Protein AF-A0A2V7X6M7-F1 (afdb_monomer)

Foldseek 3Di:
DDPVVVVCCVPDPVCRVCVPPQDDLDLVSVQVVLLVCVVVVDPDDDDDDPDPDCPVVCVSCVPRHVVPNDPPPPD

Mean predicted aligned error: 5.39 Å

Solvent-accessible surface area (backbone atoms only — not comparable to full-atom values): 4935 Å² total; per-residue (Å²): 134,54,73,68,57,55,50,47,59,72,76,50,53,67,69,68,72,51,62,85,49,79,78,83,88,59,44,64,56,48,39,50,53,55,49,51,45,43,72,73,67,50,90,76,89,83,90,83,76,92,58,94,65,56,65,69,54,52,51,46,38,62,70,61,24,58,80,68,57,76,78,76,65,84,128

Sequence (75 aa):
MRPIEREANSEIPLEQVYGDWPVGTDANVHLKTVNELFESGTTIVNIHSGQPDLQPVIEFYGREVLPKVRMKAAA

Radius of gyration: 15.61 Å; Cα contacts (8 Å, |Δi|>4): 34; chains: 1; bounding box: 37×18×41 Å

Secondary structure (DSSP, 8-state):
--HHHHHHHHHS-HHHHSTTS--SS-HHHHHHHHHHHHHTT-S--------S--HHHHHHIIIIIGGGS------

pLDDT: mean 89.32, std 12.19, range [37.12, 97.88]

Structure (mmCIF, N/CA/C/O backbone):
data_AF-A0A2V7X6M7-F1
#
_entry.id   AF-A0A2V7X6M7-F1
#
loop_
_atom_site.group_PDB
_atom_site.id
_atom_site.type_symbol
_atom_site.label_atom_id
_atom_site.label_alt_id
_atom_site.label_comp_id
_atom_site.label_asym_id
_atom_site.label_entity_id
_atom_site.label_seq_id
_atom_site.pdbx_PDB_ins_code
_atom_site.Cartn_x
_atom_site.Cartn_y
_atom_site.Cartn_z
_atom_site.occupancy
_atom_site.B_iso_or_equiv
_atom_site.auth_seq_id
_atom_site.auth_comp_id
_atom_site.auth_asym_id
_atom_site.auth_atom_id
_atom_site.pdbx_PDB_model_num
ATOM 1 N N . MET A 1 1 ? 18.271 -9.375 -21.814 1.00 72.75 1 MET A N 1
ATOM 2 C CA . MET A 1 1 ? 16.872 -8.911 -21.776 1.00 72.75 1 MET A CA 1
ATOM 3 C C . MET A 1 1 ? 16.034 -9.819 -22.656 1.00 72.75 1 MET A C 1
ATOM 5 O O . MET A 1 1 ? 16.415 -10.062 -23.799 1.00 72.75 1 MET A O 1
ATOM 9 N N . ARG A 1 2 ? 14.962 -10.386 -22.106 1.00 92.75 2 ARG A N 1
ATOM 10 C CA . ARG A 1 2 ? 14.044 -11.292 -22.811 1.00 92.75 2 ARG A CA 1
ATOM 11 C C . ARG A 1 2 ? 13.174 -10.490 -23.796 1.00 92.75 2 ARG A C 1
ATOM 13 O O . ARG A 1 2 ? 12.914 -9.320 -23.522 1.00 92.75 2 ARG A O 1
ATOM 20 N N . PRO A 1 3 ? 12.691 -11.076 -24.910 1.00 94.19 3 PRO A N 1
ATOM 21 C CA . PRO A 1 3 ? 11.820 -10.366 -25.852 1.00 94.19 3 PRO A CA 1
ATOM 22 C C . PRO A 1 3 ? 10.602 -9.710 -25.188 1.00 94.19 3 PRO A C 1
ATOM 24 O O . PRO A 1 3 ? 10.335 -8.548 -25.466 1.00 94.19 3 PRO A O 1
ATOM 27 N N . ILE A 1 4 ? 9.977 -10.407 -24.234 1.00 91.19 4 ILE A N 1
ATOM 28 C CA . ILE A 1 4 ? 8.827 -9.909 -23.466 1.00 91.19 4 ILE A CA 1
ATOM 29 C C . ILE A 1 4 ? 9.156 -8.692 -22.584 1.00 91.19 4 ILE A C 1
ATOM 31 O O . ILE A 1 4 ? 8.348 -7.784 -22.465 1.00 91.19 4 ILE A O 1
ATOM 35 N N . GLU A 1 5 ? 10.357 -8.627 -21.997 1.00 87.81 5 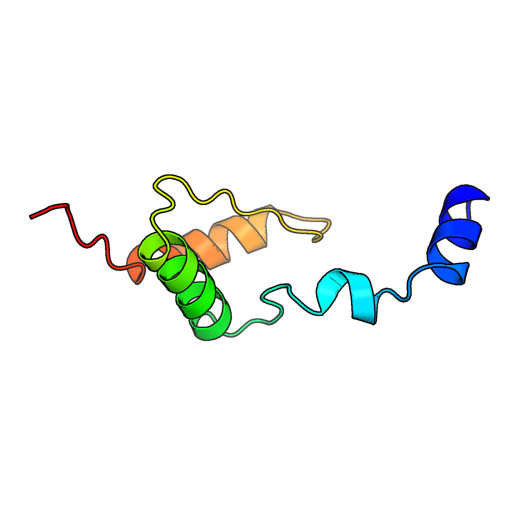GLU A N 1
ATOM 36 C CA . GLU A 1 5 ? 10.780 -7.469 -21.188 1.00 87.81 5 GLU A CA 1
ATOM 37 C C . GLU A 1 5 ? 11.000 -6.235 -22.063 1.00 87.81 5 GLU A C 1
ATOM 39 O O . GLU A 1 5 ? 10.710 -5.115 -21.657 1.00 87.81 5 GLU A O 1
ATOM 44 N N . ARG A 1 6 ? 11.537 -6.434 -23.272 1.00 89.38 6 ARG A N 1
ATOM 45 C CA . ARG A 1 6 ? 11.771 -5.346 -24.225 1.00 89.38 6 ARG A CA 1
ATOM 46 C C . ARG A 1 6 ? 10.458 -4.765 -24.746 1.00 89.38 6 ARG A C 1
ATOM 48 O O . ARG A 1 6 ? 10.368 -3.553 -24.878 1.00 89.38 6 ARG A O 1
ATOM 55 N N . GLU A 1 7 ? 9.485 -5.622 -25.041 1.00 91.56 7 GLU A N 1
ATOM 56 C CA . GLU A 1 7 ? 8.138 -5.220 -25.460 1.00 91.56 7 GLU A CA 1
ATOM 57 C C . GLU A 1 7 ? 7.429 -4.449 -24.342 1.00 91.56 7 GLU A C 1
ATOM 59 O O . GLU A 1 7 ? 7.061 -3.295 -24.550 1.00 91.56 7 GLU A O 1
ATOM 64 N N . ALA A 1 8 ? 7.395 -5.000 -23.123 1.00 89.62 8 ALA A N 1
ATOM 65 C CA . ALA A 1 8 ? 6.815 -4.327 -21.959 1.00 89.62 8 ALA A CA 1
ATOM 66 C C . ALA A 1 8 ? 7.416 -2.928 -21.726 1.00 89.62 8 ALA A C 1
ATOM 68 O O . ALA A 1 8 ? 6.678 -1.958 -21.577 1.00 89.62 8 ALA A O 1
ATOM 69 N N . ASN A 1 9 ? 8.748 -2.799 -21.789 1.00 86.94 9 ASN A N 1
ATOM 70 C CA . ASN A 1 9 ? 9.429 -1.511 -21.617 1.00 86.94 9 ASN A CA 1
ATOM 71 C C . ASN A 1 9 ? 9.180 -0.514 -22.762 1.00 86.94 9 ASN A C 1
ATOM 73 O O . ASN A 1 9 ? 9.419 0.677 -22.580 1.00 86.94 9 ASN A O 1
ATOM 77 N N . SER A 1 10 ? 8.766 -0.983 -23.944 1.00 90.19 10 SER A N 1
ATOM 78 C CA . SER A 1 10 ? 8.417 -0.110 -25.072 1.00 90.19 10 SER A CA 1
ATOM 79 C C . SER A 1 10 ? 6.972 0.386 -25.026 1.00 90.19 10 SER A C 1
ATOM 81 O O . SER A 1 10 ? 6.671 1.413 -25.630 1.00 90.19 10 SER A O 1
ATOM 83 N N . GLU A 1 11 ? 6.100 -0.320 -24.305 1.00 91.88 11 GLU A N 1
ATOM 84 C CA . GLU A 1 11 ? 4.674 -0.005 -24.210 1.00 91.88 11 GLU A CA 1
ATOM 85 C C . GLU A 1 11 ? 4.329 0.789 -22.949 1.00 91.88 11 GLU A C 1
ATOM 87 O O . GLU A 1 11 ? 3.592 1.771 -23.028 1.00 91.88 11 GLU A O 1
ATOM 92 N N . ILE A 1 12 ? 4.857 0.379 -21.789 1.00 87.56 12 ILE A N 1
ATOM 93 C CA . ILE A 1 12 ? 4.502 0.952 -20.487 1.00 87.56 12 ILE A CA 1
ATOM 94 C C . ILE A 1 12 ? 5.785 1.310 -19.720 1.00 87.56 12 ILE A C 1
ATOM 96 O O . ILE A 1 12 ? 6.501 0.413 -19.267 1.00 87.56 12 ILE A O 1
ATOM 100 N N . PRO A 1 13 ? 6.089 2.610 -19.535 1.00 88.56 13 PRO A N 1
ATOM 101 C CA . PRO A 1 13 ? 7.183 3.045 -18.671 1.00 88.56 13 PRO A CA 1
ATOM 102 C C . PRO A 1 13 ? 6.987 2.550 -17.234 1.00 88.56 13 PRO A C 1
ATOM 104 O O . PRO A 1 13 ? 5.863 2.531 -16.727 1.00 88.56 13 PRO A O 1
ATOM 107 N N . LEU A 1 14 ? 8.072 2.192 -16.541 1.00 84.94 14 LEU A N 1
ATOM 108 C CA . LEU A 1 14 ? 7.988 1.706 -15.156 1.00 84.94 14 LEU A CA 1
ATOM 109 C C . LEU A 1 14 ? 7.345 2.745 -14.231 1.00 84.94 14 LEU A C 1
ATOM 111 O O . LEU A 1 14 ? 6.567 2.385 -13.352 1.00 84.94 14 LEU A O 1
ATOM 115 N N . GLU A 1 15 ? 7.600 4.026 -14.488 1.00 86.75 15 GLU A N 1
ATOM 116 C CA . GLU A 1 15 ? 7.013 5.167 -13.787 1.00 86.75 15 GLU A CA 1
ATOM 117 C C . GLU A 1 15 ? 5.485 5.145 -13.821 1.00 86.75 15 GLU A C 1
ATOM 119 O O . GLU A 1 15 ? 4.838 5.533 -12.851 1.00 86.75 15 GLU A O 1
ATOM 124 N N . GLN A 1 16 ? 4.908 4.665 -14.923 1.00 87.50 16 GLN A N 1
ATOM 125 C CA . GLN A 1 16 ? 3.467 4.504 -15.062 1.00 87.50 16 GLN A CA 1
ATOM 126 C C . GLN A 1 16 ? 2.961 3.275 -14.298 1.00 87.50 16 GLN A C 1
ATOM 128 O O . GLN A 1 16 ? 1.861 3.311 -13.758 1.00 87.50 16 GLN A O 1
ATOM 133 N N . VAL A 1 17 ? 3.759 2.205 -14.209 1.00 85.75 17 VAL A N 1
ATOM 134 C CA . VAL A 1 17 ? 3.395 0.983 -13.472 1.00 85.75 17 VAL A CA 1
ATOM 135 C C . VAL A 1 17 ? 3.276 1.252 -11.973 1.00 85.75 17 VAL A C 1
ATOM 137 O O . VAL A 1 17 ? 2.288 0.856 -11.361 1.00 85.75 17 VAL A O 1
ATOM 140 N N . TYR A 1 18 ? 4.268 1.922 -11.379 1.00 86.00 18 TYR A N 1
ATOM 141 C CA . TYR A 1 18 ? 4.273 2.205 -9.940 1.00 86.00 18 TYR A CA 1
ATOM 142 C C . TYR A 1 18 ? 3.693 3.577 -9.573 1.00 86.00 18 TYR A C 1
ATOM 144 O O . TYR A 1 18 ? 3.725 3.943 -8.400 1.00 86.00 18 TYR A O 1
ATOM 152 N N . GLY A 1 19 ? 3.178 4.344 -10.540 1.00 87.56 19 GLY A N 1
ATOM 153 C CA . GLY A 1 19 ? 2.691 5.711 -10.319 1.00 87.56 19 GLY A CA 1
ATOM 154 C C . GLY A 1 19 ? 1.577 5.806 -9.272 1.00 87.56 19 GLY A C 1
ATOM 155 O O . GLY A 1 19 ? 1.558 6.745 -8.482 1.00 87.56 19 GLY A O 1
ATOM 156 N N . ASP A 1 20 ? 0.717 4.787 -9.214 1.00 84.94 20 ASP A N 1
ATOM 157 C CA . ASP A 1 20 ? -0.385 4.697 -8.248 1.00 84.94 20 ASP A CA 1
ATOM 158 C C . ASP A 1 20 ? -0.032 3.858 -7.009 1.00 84.94 20 ASP A C 1
ATOM 160 O O . ASP A 1 20 ? -0.883 3.587 -6.158 1.00 84.94 20 ASP A O 1
ATOM 164 N N . TRP A 1 21 ? 1.212 3.385 -6.901 1.00 91.88 21 TRP A N 1
ATOM 165 C CA . TRP A 1 21 ? 1.624 2.534 -5.793 1.00 91.88 21 TRP A CA 1
ATOM 166 C C . TRP A 1 21 ? 2.141 3.385 -4.630 1.00 91.88 21 TRP A C 1
ATOM 168 O O . TRP A 1 21 ? 2.861 4.364 -4.838 1.00 91.88 21 TRP A O 1
ATOM 178 N N . PRO A 1 22 ? 1.865 2.996 -3.375 1.00 92.94 22 PRO A N 1
ATOM 179 C CA . PRO A 1 22 ? 2.585 3.549 -2.240 1.00 92.94 22 PRO A CA 1
ATOM 180 C C . PRO A 1 22 ? 4.046 3.079 -2.288 1.00 92.94 22 PRO A C 1
ATOM 182 O O . PRO A 1 22 ? 4.350 1.922 -1.992 1.00 92.94 22 PRO A O 1
ATOM 185 N N . VAL A 1 23 ? 4.953 3.982 -2.669 1.00 92.12 23 VAL A N 1
ATOM 186 C CA . VAL A 1 23 ? 6.398 3.728 -2.769 1.00 92.12 23 VAL A CA 1
ATOM 187 C C . VAL A 1 23 ? 7.158 4.628 -1.796 1.00 92.12 23 VAL A C 1
ATOM 189 O O . VAL A 1 23 ? 6.906 5.828 -1.716 1.00 92.12 23 VAL A O 1
ATOM 192 N N . GLY A 1 24 ? 8.127 4.058 -1.080 1.00 90.94 24 GLY A N 1
ATOM 193 C CA . GLY A 1 24 ? 9.028 4.793 -0.193 1.00 90.94 24 GLY A CA 1
ATOM 194 C C . GLY A 1 24 ? 9.337 4.034 1.094 1.00 90.94 24 GLY A C 1
ATOM 195 O O . GLY A 1 24 ? 8.972 2.874 1.252 1.00 90.94 24 GLY A O 1
ATOM 196 N N . THR A 1 25 ? 10.039 4.698 2.012 1.00 92.62 25 THR A N 1
ATOM 197 C CA . THR A 1 25 ? 10.363 4.178 3.354 1.00 92.62 25 THR A CA 1
ATOM 198 C C . THR A 1 25 ? 9.580 4.877 4.468 1.00 92.62 25 THR A C 1
ATOM 200 O O . THR A 1 25 ? 9.691 4.494 5.632 1.00 92.62 25 THR A O 1
ATOM 203 N N . ASP A 1 26 ? 8.775 5.891 4.134 1.00 95.94 26 ASP A N 1
ATOM 204 C CA . ASP A 1 26 ? 7.886 6.554 5.086 1.00 95.94 26 ASP A CA 1
ATOM 205 C C . ASP A 1 26 ? 6.615 5.724 5.291 1.00 95.94 26 ASP A C 1
ATOM 207 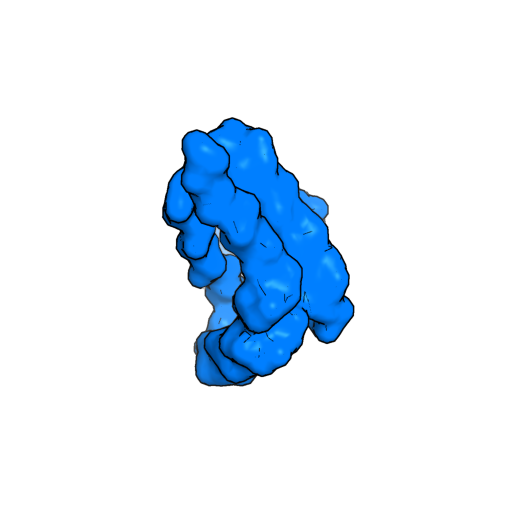O O . ASP A 1 26 ? 5.753 5.628 4.415 1.00 95.94 26 ASP A O 1
ATOM 211 N N . ALA A 1 27 ? 6.470 5.162 6.491 1.00 95.81 27 ALA A N 1
ATOM 212 C CA . ALA A 1 27 ? 5.308 4.372 6.879 1.00 95.81 27 ALA A CA 1
ATOM 213 C C . ALA A 1 27 ? 3.975 5.125 6.737 1.00 95.81 27 ALA A C 1
ATOM 215 O O . ALA A 1 27 ? 2.946 4.481 6.535 1.00 95.81 27 ALA A O 1
ATOM 216 N N . ASN A 1 28 ? 3.966 6.461 6.799 1.00 95.94 28 ASN A N 1
ATOM 217 C CA . ASN A 1 28 ? 2.739 7.246 6.659 1.00 95.94 28 ASN A CA 1
ATOM 218 C C . ASN A 1 28 ? 2.145 7.174 5.246 1.00 95.94 28 ASN A C 1
ATOM 220 O O . ASN A 1 28 ? 0.922 7.193 5.109 1.00 95.94 28 ASN A O 1
ATOM 224 N N . VAL A 1 29 ? 2.978 7.028 4.208 1.00 95.88 29 VAL A N 1
ATOM 225 C CA . VAL A 1 29 ? 2.522 6.848 2.816 1.00 95.88 29 VAL A CA 1
ATOM 226 C C . VAL A 1 29 ? 1.725 5.546 2.683 1.00 95.88 29 VAL A C 1
ATOM 228 O O . VAL A 1 29 ? 0.621 5.522 2.131 1.00 95.88 29 VAL A O 1
ATOM 231 N N . HIS A 1 30 ? 2.249 4.470 3.270 1.00 95.94 30 HIS A N 1
ATOM 232 C CA . HIS A 1 30 ? 1.594 3.163 3.287 1.00 95.94 30 HIS A CA 1
ATOM 233 C C . HIS A 1 30 ? 0.342 3.172 4.171 1.00 95.94 30 HIS A C 1
ATOM 235 O O . HIS A 1 30 ? -0.706 2.678 3.761 1.00 95.94 30 HIS A O 1
ATOM 241 N N . LEU A 1 31 ? 0.427 3.773 5.362 1.00 95.19 31 LEU A N 1
ATOM 242 C CA . LEU A 1 31 ? -0.688 3.865 6.303 1.00 95.19 31 LEU A CA 1
ATOM 243 C C . LEU A 1 31 ? -1.882 4.615 5.705 1.00 95.19 31 LEU A C 1
ATOM 245 O O . LEU A 1 31 ? -3.015 4.161 5.848 1.00 95.19 31 LEU A O 1
ATOM 249 N N . LYS A 1 32 ? -1.631 5.742 5.028 1.00 94.75 32 LYS A N 1
ATOM 250 C CA . LYS A 1 32 ? -2.666 6.511 4.333 1.00 94.75 32 LYS A CA 1
ATOM 251 C C . LYS A 1 32 ? -3.405 5.631 3.323 1.00 94.75 32 LYS A C 1
ATOM 253 O O . LYS A 1 32 ? -4.617 5.496 3.424 1.00 94.75 32 LYS A O 1
ATOM 258 N N . THR A 1 33 ? -2.660 4.966 2.442 1.00 95.00 33 THR A N 1
ATOM 259 C CA . THR A 1 33 ? -3.225 4.108 1.389 1.00 95.00 33 THR A CA 1
ATOM 260 C C . THR A 1 33 ? -4.057 2.963 1.970 1.00 95.00 33 THR A C 1
ATOM 262 O O . THR A 1 33 ? -5.173 2.707 1.529 1.00 95.00 33 THR A O 1
ATOM 265 N N . VAL A 1 34 ? -3.543 2.280 2.999 1.00 94.88 34 VAL A N 1
ATOM 266 C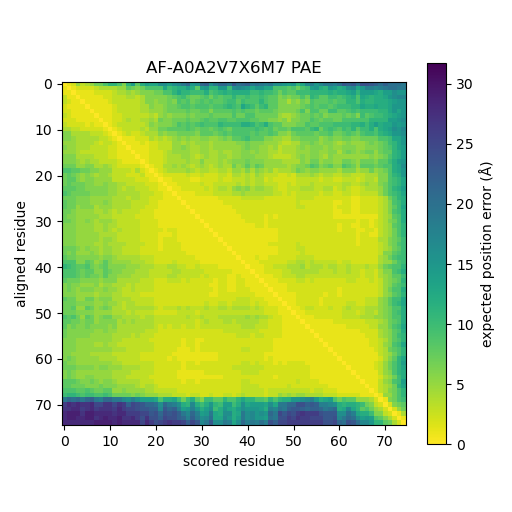 CA . VAL A 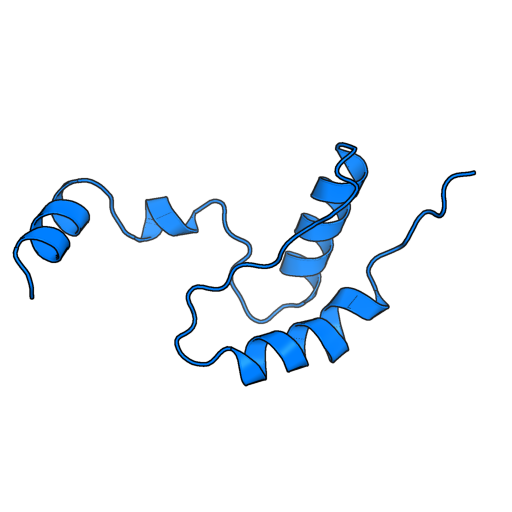1 34 ? -4.263 1.177 3.653 1.00 94.88 34 VAL A CA 1
ATOM 267 C C . VAL A 1 34 ? -5.562 1.670 4.299 1.00 94.88 34 VAL A C 1
ATOM 269 O O . VAL A 1 34 ? -6.596 1.024 4.147 1.00 94.88 34 VAL A O 1
ATOM 272 N N . ASN A 1 35 ? -5.536 2.817 4.983 1.00 94.12 35 ASN A N 1
ATOM 273 C CA . ASN A 1 35 ? -6.741 3.386 5.587 1.00 94.12 35 ASN A CA 1
ATOM 274 C C . ASN A 1 35 ? -7.765 3.815 4.528 1.00 94.12 35 ASN A C 1
ATOM 276 O O . ASN A 1 35 ? -8.939 3.511 4.696 1.00 94.12 35 ASN A O 1
ATOM 280 N N . GLU A 1 36 ? -7.339 4.448 3.433 1.00 94.06 36 GLU A N 1
ATOM 281 C CA . GLU A 1 36 ? -8.228 4.837 2.326 1.00 94.06 36 GLU A CA 1
ATOM 282 C C . GLU A 1 36 ? -8.923 3.616 1.699 1.00 94.06 36 GLU A C 1
ATOM 284 O O . GLU A 1 36 ? -10.125 3.651 1.428 1.00 94.06 36 GLU A O 1
ATOM 289 N N . LEU A 1 37 ? -8.208 2.493 1.546 1.00 93.69 37 LEU A N 1
ATOM 290 C CA . LEU A 1 37 ? -8.799 1.233 1.086 1.00 93.69 37 LEU A CA 1
ATOM 291 C C . LEU A 1 37 ? -9.878 0.723 2.050 1.00 93.69 37 LEU A C 1
ATOM 293 O O . LEU A 1 37 ? -10.974 0.379 1.603 1.00 93.69 37 LEU A O 1
ATOM 297 N N . PHE A 1 38 ? -9.618 0.713 3.360 1.00 93.69 38 PHE A N 1
ATOM 298 C CA . PHE A 1 38 ? -10.639 0.341 4.346 1.00 93.69 38 PHE A CA 1
ATOM 299 C C . PHE A 1 38 ? -11.824 1.321 4.359 1.00 93.69 38 PHE A C 1
ATOM 301 O O . PHE A 1 38 ? -12.975 0.894 4.422 1.00 93.69 38 PHE A O 1
ATOM 308 N N . GLU A 1 39 ? -11.573 2.626 4.240 1.00 93.12 39 GLU A N 1
ATOM 309 C CA . GLU A 1 39 ? -12.614 3.661 4.184 1.00 93.12 39 GLU A CA 1
ATOM 310 C C . GLU A 1 39 ? -13.494 3.549 2.930 1.00 93.12 39 GLU A C 1
ATOM 312 O O . GLU A 1 39 ? -14.680 3.868 2.992 1.00 93.12 39 GLU A O 1
ATOM 317 N N . SER A 1 40 ? -12.962 3.012 1.826 1.00 93.94 40 SER A N 1
ATOM 318 C CA . SER A 1 40 ? -13.738 2.685 0.618 1.00 93.94 40 SER A CA 1
ATOM 319 C C . SER A 1 40 ? -14.649 1.452 0.752 1.00 93.94 40 SER A C 1
ATOM 321 O O . SER A 1 40 ? -15.380 1.125 -0.181 1.00 93.94 40 SER A O 1
ATOM 323 N N . GLY A 1 41 ? -14.630 0.765 1.901 1.00 93.56 41 GLY A N 1
ATOM 324 C CA . GLY A 1 41 ? -15.454 -0.417 2.173 1.00 93.56 41 GLY A CA 1
ATOM 325 C C . GLY A 1 41 ? -14.753 -1.756 1.936 1.00 93.56 41 GLY A C 1
ATOM 326 O O . GLY A 1 41 ? -15.380 -2.806 2.089 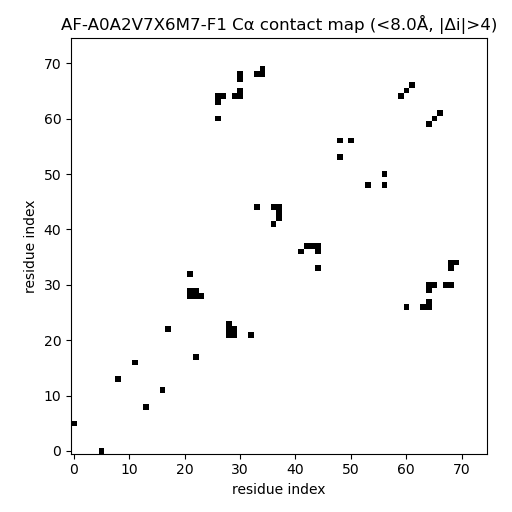1.00 93.56 41 GLY A O 1
ATOM 327 N N . THR A 1 42 ? -13.459 -1.752 1.596 1.00 93.75 42 THR A N 1
ATOM 328 C CA . THR A 1 42 ? -12.664 -2.986 1.532 1.00 93.75 42 THR A CA 1
ATOM 329 C C . THR A 1 42 ? -12.542 -3.585 2.929 1.00 93.75 42 THR A C 1
ATOM 331 O O . THR A 1 42 ? -12.222 -2.881 3.878 1.00 93.75 42 THR A O 1
ATOM 334 N N . THR A 1 43 ? -12.755 -4.891 3.071 1.00 93.06 43 THR A N 1
ATOM 335 C CA . THR A 1 43 ? -12.636 -5.590 4.365 1.00 93.06 43 THR A CA 1
ATOM 336 C C . THR A 1 43 ? -11.333 -6.370 4.509 1.00 93.06 43 THR A C 1
ATOM 338 O O . THR A 1 43 ? -10.925 -6.686 5.625 1.00 93.06 43 THR A O 1
ATOM 341 N N . ILE A 1 44 ? -10.663 -6.666 3.392 1.00 94.38 44 ILE A N 1
ATOM 342 C CA . ILE A 1 44 ? -9.394 -7.395 3.345 1.00 94.38 44 ILE A CA 1
ATOM 343 C C . ILE A 1 44 ? -8.454 -6.665 2.387 1.00 94.38 44 ILE A C 1
ATOM 345 O O . ILE A 1 44 ? -8.719 -6.595 1.188 1.00 94.38 44 ILE A O 1
ATOM 349 N N . VAL A 1 45 ? -7.339 -6.154 2.910 1.00 93.69 45 VAL A N 1
ATOM 350 C CA . VAL A 1 45 ? -6.272 -5.531 2.115 1.00 93.69 45 VAL A CA 1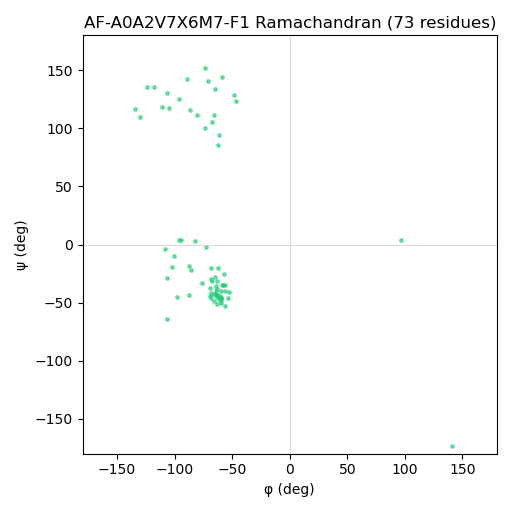
ATOM 351 C C . VAL A 1 45 ? -5.095 -6.500 2.029 1.00 93.69 45 VAL A C 1
ATOM 353 O O . VAL A 1 45 ? -4.494 -6.843 3.045 1.00 93.69 45 VAL A O 1
ATOM 356 N N . ASN A 1 46 ? -4.759 -6.935 0.813 1.00 95.06 46 ASN A N 1
ATOM 357 C CA . ASN A 1 46 ? -3.587 -7.769 0.549 1.00 95.06 46 ASN A CA 1
ATOM 358 C C . ASN A 1 46 ? -2.419 -6.883 0.104 1.00 95.06 46 ASN A C 1
ATOM 360 O O . ASN A 1 46 ? -2.547 -6.136 -0.864 1.00 95.06 46 ASN A O 1
ATOM 364 N N . ILE A 1 47 ? -1.277 -6.977 0.786 1.00 94.31 47 ILE A N 1
ATOM 365 C CA . ILE A 1 47 ? -0.072 -6.227 0.415 1.00 94.31 47 ILE A CA 1
ATOM 366 C C . ILE A 1 47 ? 0.718 -7.029 -0.619 1.00 94.31 47 ILE A C 1
ATOM 368 O O . ILE A 1 47 ? 1.214 -8.115 -0.322 1.00 94.31 47 ILE A O 1
ATOM 372 N N . HIS A 1 48 ? 0.848 -6.482 -1.827 1.00 94.38 48 HIS A N 1
ATOM 373 C CA . HIS A 1 48 ? 1.733 -6.999 -2.867 1.00 94.38 48 HIS A CA 1
ATOM 374 C C . HIS A 1 48 ? 2.951 -6.081 -3.006 1.00 94.38 48 HIS A C 1
ATOM 376 O O . HIS A 1 48 ? 2.797 -4.867 -3.108 1.00 94.38 48 HIS A O 1
ATOM 382 N N . SER A 1 49 ? 4.155 -6.654 -3.004 1.00 93.69 49 SER A N 1
ATOM 383 C CA . SER A 1 49 ? 5.409 -5.909 -3.141 1.00 93.69 49 SER A CA 1
ATOM 384 C C . SER A 1 49 ? 6.216 -6.437 -4.319 1.00 93.69 49 SER A C 1
ATOM 386 O O . SER A 1 49 ? 6.367 -7.647 -4.472 1.00 93.69 49 SER A O 1
ATOM 388 N N . GLY A 1 50 ? 6.765 -5.518 -5.115 1.00 90.31 50 GLY A N 1
ATOM 389 C CA . GLY A 1 50 ? 7.698 -5.829 -6.202 1.00 90.31 50 GLY A CA 1
ATOM 390 C C . GLY A 1 50 ? 9.149 -6.025 -5.746 1.00 90.31 50 GLY A C 1
ATOM 391 O O . GLY A 1 50 ? 10.028 -6.186 -6.590 1.00 90.31 50 GLY A O 1
ATOM 392 N N . GLN A 1 51 ? 9.428 -5.966 -4.438 1.00 91.81 51 GLN A N 1
ATOM 393 C CA . GLN A 1 51 ? 10.781 -6.162 -3.911 1.00 91.81 51 GLN A CA 1
ATOM 394 C C . GLN A 1 51 ? 11.213 -7.634 -4.032 1.00 91.81 51 GLN A C 1
ATOM 396 O O . GLN A 1 51 ? 10.405 -8.527 -3.771 1.00 91.81 51 GLN A O 1
ATOM 401 N N . PRO A 1 52 ? 12.483 -7.907 -4.384 1.00 93.38 52 PRO A N 1
ATOM 402 C CA . PRO A 1 52 ? 12.978 -9.274 -4.547 1.00 93.38 52 PRO A CA 1
ATOM 403 C C . PRO A 1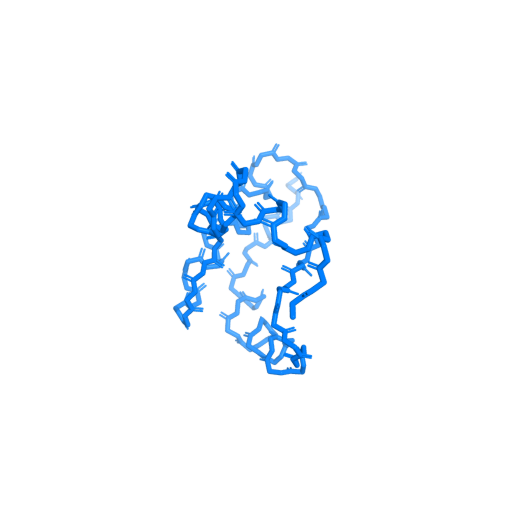 52 ? 13.066 -10.044 -3.221 1.00 93.38 52 PRO A C 1
ATOM 405 O O . PRO A 1 52 ? 12.919 -11.264 -3.221 1.00 93.38 52 PRO A O 1
ATOM 408 N N . ASP A 1 53 ? 13.292 -9.344 -2.105 1.00 95.88 53 ASP A N 1
ATOM 409 C CA . ASP A 1 53 ? 13.245 -9.904 -0.755 1.00 95.88 53 ASP A CA 1
ATOM 410 C C . ASP A 1 53 ? 12.040 -9.333 -0.002 1.00 95.88 53 ASP A C 1
ATOM 412 O O . ASP A 1 53 ? 11.918 -8.122 0.205 1.00 95.88 53 ASP A O 1
ATOM 416 N N . LEU A 1 54 ? 11.132 -10.223 0.391 1.00 95.75 54 LEU A N 1
ATOM 417 C CA . LEU A 1 54 ? 9.901 -9.858 1.080 1.00 95.75 54 LEU A CA 1
ATOM 418 C C . LEU A 1 54 ? 10.077 -9.778 2.597 1.00 95.75 54 LEU A C 1
ATOM 420 O O . LEU A 1 54 ? 9.255 -9.136 3.250 1.00 95.75 54 LEU A O 1
ATOM 424 N N . GLN A 1 55 ? 11.125 -10.378 3.168 1.00 97.81 55 GLN A N 1
ATOM 425 C CA . GLN A 1 55 ? 11.310 -10.406 4.619 1.00 97.81 55 GLN A CA 1
ATOM 426 C C . GLN A 1 55 ? 11.406 -8.983 5.213 1.00 97.81 55 GLN A C 1
ATOM 428 O O . GLN A 1 55 ? 10.633 -8.677 6.127 1.00 97.81 55 GLN A O 1
ATOM 433 N N . PRO A 1 56 ? 12.208 -8.050 4.657 1.00 96.75 56 PRO A N 1
ATOM 434 C CA . PRO A 1 56 ? 12.244 -6.669 5.138 1.00 96.75 56 PRO A CA 1
ATOM 435 C C . PRO A 1 56 ? 10.910 -5.931 4.972 1.00 96.75 56 PRO A C 1
ATOM 437 O O . PRO A 1 56 ? 10.572 -5.070 5.783 1.00 96.75 56 PRO A O 1
ATOM 440 N N . VAL A 1 57 ? 10.131 -6.264 3.936 1.00 96.62 57 VAL A N 1
ATOM 441 C CA . VAL A 1 57 ? 8.809 -5.664 3.691 1.00 96.62 57 VAL A CA 1
ATOM 442 C C . VAL A 1 57 ? 7.826 -6.102 4.773 1.00 96.62 57 VAL A C 1
ATOM 444 O O . VAL A 1 57 ? 7.117 -5.269 5.334 1.00 96.62 57 VAL A O 1
ATOM 447 N N . ILE A 1 58 ? 7.812 -7.397 5.095 1.00 97.25 58 ILE A N 1
ATOM 448 C CA . ILE A 1 58 ? 6.980 -7.966 6.159 1.00 97.25 58 ILE A CA 1
ATOM 449 C C . ILE A 1 58 ? 7.337 -7.323 7.502 1.00 97.25 58 ILE A C 1
ATOM 451 O O . ILE A 1 58 ? 6.445 -6.894 8.233 1.00 97.25 58 ILE A O 1
ATOM 455 N N . GLU A 1 59 ? 8.628 -7.199 7.808 1.00 97.88 59 GLU A N 1
ATOM 456 C CA . GLU A 1 59 ? 9.103 -6.568 9.043 1.00 97.88 59 GLU A CA 1
ATOM 457 C C . GLU A 1 59 ? 8.728 -5.087 9.123 1.00 97.88 59 GLU A C 1
ATOM 459 O O . GLU A 1 59 ? 8.251 -4.624 10.161 1.00 97.88 59 GLU A O 1
ATOM 464 N N . PHE A 1 60 ? 8.892 -4.347 8.024 1.00 97.38 60 PHE A N 1
ATOM 465 C CA . PHE A 1 60 ? 8.485 -2.950 7.934 1.00 97.38 60 PHE A CA 1
ATOM 466 C C . PHE A 1 60 ? 6.982 -2.787 8.168 1.00 97.38 60 PHE A C 1
ATOM 468 O O . PHE A 1 60 ? 6.578 -1.996 9.019 1.00 97.38 60 PHE A O 1
ATOM 475 N N . TYR A 1 61 ? 6.142 -3.564 7.481 1.00 96.81 61 TYR A N 1
ATOM 476 C CA . TYR A 1 61 ? 4.694 -3.487 7.669 1.00 96.81 61 TYR A CA 1
ATOM 477 C C . TYR A 1 61 ? 4.281 -3.897 9.085 1.00 96.81 61 TYR A C 1
ATOM 479 O O . TYR A 1 61 ? 3.468 -3.207 9.702 1.00 96.81 61 TYR A O 1
ATOM 487 N N . GLY A 1 62 ? 4.862 -4.973 9.621 1.00 95.81 62 GLY A N 1
ATOM 488 C CA . GLY A 1 62 ? 4.569 -5.473 10.962 1.00 95.81 62 GLY A CA 1
ATOM 489 C C . GLY A 1 62 ? 4.944 -4.490 12.071 1.00 95.81 62 GLY A C 1
ATOM 490 O O . GLY A 1 62 ? 4.195 -4.349 13.036 1.00 95.81 62 GLY A O 1
ATOM 491 N N . ARG A 1 63 ? 6.070 -3.783 11.932 1.00 96.81 63 ARG A N 1
ATOM 492 C CA . ARG A 1 63 ? 6.552 -2.830 12.941 1.00 96.81 63 ARG A CA 1
ATOM 493 C C . ARG A 1 63 ? 5.972 -1.430 12.767 1.00 96.81 63 ARG A C 1
ATOM 495 O O . ARG A 1 63 ? 5.599 -0.796 13.750 1.00 96.81 63 ARG A O 1
ATOM 502 N N . GLU A 1 64 ? 5.911 -0.936 11.535 1.00 96.19 64 GLU A N 1
ATOM 503 C CA . GLU A 1 64 ? 5.713 0.491 11.275 1.00 96.19 64 GLU A CA 1
ATOM 504 C C . GLU A 1 64 ? 4.316 0.851 10.772 1.00 96.19 64 GLU A C 1
ATOM 506 O O . GLU A 1 64 ? 3.872 1.976 11.020 1.00 9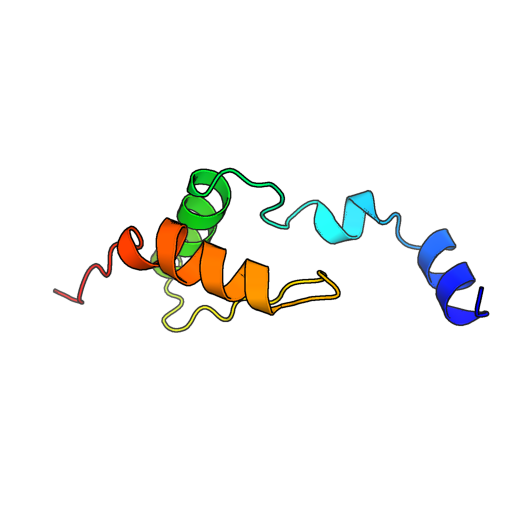6.19 64 GLU A O 1
ATOM 511 N N . VAL A 1 65 ? 3.628 -0.063 10.080 1.00 95.06 65 VAL A N 1
ATOM 512 C CA . VAL A 1 65 ? 2.365 0.235 9.381 1.00 95.06 65 VAL A CA 1
ATOM 513 C C . VAL A 1 65 ? 1.171 -0.370 10.112 1.00 95.06 65 VAL A C 1
ATOM 515 O O . VAL A 1 65 ? 0.327 0.367 10.621 1.00 95.06 65 VAL A O 1
ATOM 518 N N . LEU A 1 66 ? 1.108 -1.701 10.209 1.00 94.31 66 LEU A N 1
ATOM 519 C CA . LEU A 1 66 ? -0.048 -2.440 10.726 1.00 94.31 66 LEU A CA 1
ATOM 520 C C . LEU A 1 66 ? -0.471 -2.025 12.147 1.00 94.31 66 LEU A C 1
ATOM 522 O O . LEU A 1 66 ? -1.672 -1.860 12.352 1.00 94.31 66 LEU A O 1
ATOM 526 N N . PRO A 1 67 ? 0.439 -1.751 13.108 1.00 94.12 67 PRO A N 1
ATOM 527 C CA . PRO A 1 67 ? 0.036 -1.304 14.446 1.00 94.12 67 PRO A CA 1
ATOM 528 C C . PRO A 1 67 ? -0.707 0.040 14.467 1.00 94.12 67 PRO A C 1
ATOM 530 O O . PRO A 1 67 ? -1.379 0.359 15.445 1.00 94.12 67 PRO A O 1
ATOM 533 N N . LYS A 1 68 ? -0.565 0.849 13.409 1.00 93.31 68 LYS A N 1
ATOM 534 C CA . LYS A 1 68 ? -1.170 2.184 13.283 1.00 93.31 68 LYS A CA 1
ATOM 535 C C . LYS A 1 68 ? -2.428 2.176 12.410 1.00 93.31 68 LYS A C 1
ATOM 537 O O . LYS A 1 68 ? -3.137 3.184 12.379 1.00 93.31 68 LYS A O 1
ATOM 542 N N . VAL A 1 69 ? -2.718 1.070 11.715 1.00 89.56 69 VAL A N 1
ATOM 543 C CA . VAL A 1 69 ? -3.958 0.899 10.950 1.00 8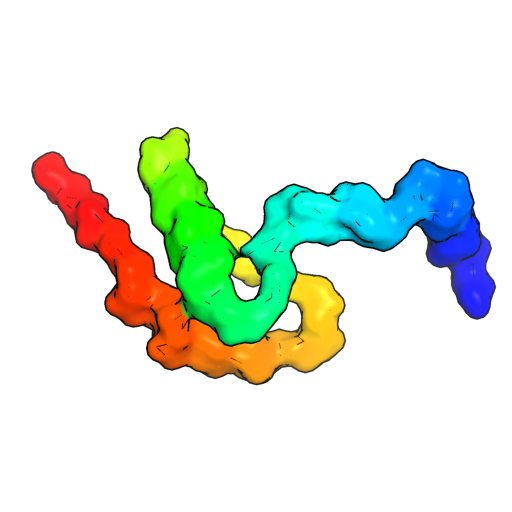9.56 69 VAL A CA 1
ATOM 544 C C . VAL A 1 69 ? -5.106 0.875 11.950 1.00 89.56 69 VAL A C 1
ATOM 546 O O . VAL A 1 69 ? -5.233 -0.038 12.767 1.00 89.56 69 VAL A O 1
ATOM 549 N N . ARG A 1 70 ? -5.937 1.917 11.929 1.00 69.62 70 ARG A N 1
ATOM 550 C CA . ARG A 1 70 ? -7.102 1.983 12.806 1.00 69.62 70 ARG A CA 1
ATOM 551 C C . ARG A 1 70 ? -8.130 0.999 12.269 1.00 69.62 70 ARG A C 1
ATOM 553 O O . ARG A 1 70 ? -8.879 1.337 11.359 1.00 69.62 70 ARG A O 1
ATOM 560 N N . MET A 1 71 ? -8.231 -0.184 12.873 1.00 61.41 71 MET A N 1
ATOM 561 C CA . MET A 1 71 ? -9.492 -0.916 12.828 1.00 61.41 71 MET A CA 1
ATOM 562 C C . MET A 1 71 ? -10.529 -0.029 13.519 1.00 61.41 71 MET A C 1
ATOM 564 O O . MET A 1 71 ? -10.669 -0.050 14.741 1.00 61.41 71 MET A O 1
ATOM 568 N N . LYS A 1 72 ? -11.266 0.771 12.742 1.00 53.91 72 LYS A N 1
ATOM 569 C CA . LYS A 1 72 ? -12.630 1.119 13.124 1.00 53.91 72 LYS A CA 1
ATOM 570 C C . LYS A 1 72 ? -13.365 -0.217 13.140 1.00 53.91 72 LYS A C 1
ATOM 572 O O . LYS A 1 72 ? -13.876 -0.657 12.116 1.00 53.91 72 LYS A O 1
ATOM 577 N N . ALA A 1 73 ? -13.293 -0.918 14.273 1.00 44.03 73 ALA A N 1
ATOM 578 C CA . ALA A 1 73 ? -14.190 -2.023 14.545 1.00 44.03 73 ALA A CA 1
ATOM 579 C C . ALA A 1 73 ? -15.593 -1.506 14.225 1.00 44.03 73 ALA A C 1
ATOM 581 O O . ALA A 1 73 ? -15.933 -0.391 14.633 1.00 44.03 73 ALA A O 1
ATOM 582 N N . ALA A 1 74 ? -16.326 -2.257 13.404 1.00 44.12 74 ALA A N 1
ATOM 583 C CA . ALA A 1 74 ? -17.700 -1.931 13.067 1.00 44.12 74 ALA A CA 1
ATOM 584 C C . ALA A 1 74 ? -18.444 -1.582 14.366 1.00 44.12 74 ALA A C 1
ATOM 586 O O . ALA A 1 74 ? -18.385 -2.350 15.329 1.00 44.12 74 ALA A O 1
ATOM 587 N N . ALA A 1 75 ? -19.018 -0.378 14.398 1.00 37.12 75 ALA A N 1
ATOM 588 C CA . ALA A 1 75 ? -19.908 0.054 15.467 1.00 37.12 75 ALA A CA 1
ATOM 589 C C . ALA A 1 75 ? -21.198 -0.773 15.446 1.00 37.12 75 ALA A C 1
ATOM 591 O O . ALA A 1 75 ? -21.617 -1.164 14.330 1.00 37.12 75 ALA A O 1
#